Protein AF-A0A9X8VEL7-F1 (afdb_monomer_lite)

pLDDT: mean 80.5, std 17.85, range [37.28, 94.31]

Radius of gyration: 14.19 Å; chains: 1; bounding box: 41×28×35 Å

Secondary structure (DSSP, 8-state):
--GGGG--SS-----TTS-PPPEEEE--SS--HHHHHHHHHHHHHHHHTT--EEE-BSSPPPHHHHHHHHHHTPPPPPB--S--TT--EEE-S----

Foldseek 3Di:
DDPPPPCPLADPQDDPPPPDDAAEFFEDQADDLQGQVVQSNVCSVCVVVVGHYAYEYNDDYDPVNVVVCVVVVHDGGHHDPDDCVVHHYDYDHDDDD

InterPro domains:
  IPR001667 DDH domain [PF01368] (24-94)
  IPR038763 DHH phosphoesterase superfamily [SSF64182] (23-95)

Sequence (97 aa):
MNEISRFTPFPPQPDLTVREMPLYVFGHKNPDSDSICSALVVADWLNHLGKPAVAFRLGELTPETRYILAAAGVQAPPLLKDDLRDRKVWLVDFTDV

Structure (mmCIF, N/CA/C/O backbone):
data_AF-A0A9X8VEL7-F1
#
_entry.id   AF-A0A9X8VEL7-F1
#
loop_
_atom_site.group_PDB
_atom_site.id
_atom_site.type_symbol
_atom_site.label_atom_id
_atom_site.label_alt_id
_atom_site.label_comp_id
_atom_site.label_asym_id
_atom_site.label_entity_id
_atom_site.label_seq_id
_atom_site.pdbx_PDB_ins_code
_atom_site.Cartn_x
_atom_site.Cartn_y
_atom_site.Cartn_z
_atom_site.occupancy
_atom_site.B_iso_or_equiv
_atom_site.auth_seq_id
_atom_site.auth_comp_id
_atom_site.auth_asym_id
_atom_site.auth_atom_id
_atom_site.pdbx_PDB_model_num
ATOM 1 N N . MET A 1 1 ? 22.811 -4.875 24.135 1.00 39.12 1 MET A N 1
ATOM 2 C CA . MET A 1 1 ? 22.914 -4.953 22.664 1.00 39.12 1 MET A CA 1
ATOM 3 C C . MET A 1 1 ? 21.503 -4.978 22.096 1.00 39.12 1 MET A C 1
ATOM 5 O O . MET A 1 1 ? 20.791 -5.942 22.323 1.00 39.12 1 MET A O 1
ATOM 9 N N . ASN A 1 2 ? 21.146 -3.867 21.445 1.00 37.28 2 ASN A N 1
ATOM 10 C CA . ASN A 1 2 ? 20.038 -3.612 20.519 1.00 37.28 2 ASN A CA 1
ATOM 11 C C . ASN A 1 2 ? 18.581 -3.878 20.944 1.00 37.28 2 ASN A C 1
ATOM 13 O O . ASN A 1 2 ? 18.016 -4.936 20.694 1.00 37.28 2 ASN A O 1
ATOM 17 N N . GLU A 1 3 ? 17.938 -2.809 21.429 1.00 43.34 3 GLU A N 1
ATOM 18 C CA . GLU A 1 3 ? 16.482 -2.653 21.604 1.00 43.34 3 GLU A CA 1
ATOM 19 C C . GLU A 1 3 ? 15.679 -2.542 20.285 1.00 43.34 3 GLU A C 1
ATOM 21 O O . GLU A 1 3 ? 14.470 -2.340 20.305 1.00 43.34 3 GLU A O 1
ATOM 26 N N . ILE A 1 4 ? 16.311 -2.724 19.121 1.00 47.84 4 ILE A N 1
ATOM 27 C CA . ILE A 1 4 ? 15.654 -2.667 17.799 1.00 47.84 4 ILE A CA 1
ATOM 28 C C . ILE A 1 4 ? 14.839 -3.926 17.445 1.00 47.84 4 ILE A C 1
ATOM 30 O O . ILE A 1 4 ? 14.238 -3.988 16.380 1.00 47.84 4 ILE A O 1
ATOM 34 N N . SER A 1 5 ? 14.753 -4.921 18.333 1.00 38.31 5 SER A N 1
ATOM 35 C CA . SER A 1 5 ? 13.973 -6.150 18.107 1.00 38.31 5 SER A CA 1
ATOM 36 C C . SER A 1 5 ? 12.489 -6.055 18.488 1.00 38.31 5 SER A C 1
ATOM 38 O O . SER A 1 5 ? 11.769 -7.042 18.353 1.00 38.31 5 SER A O 1
ATOM 40 N N . ARG A 1 6 ? 12.006 -4.895 18.960 1.00 42.97 6 ARG A N 1
ATOM 41 C CA . ARG A 1 6 ? 10.582 -4.682 19.303 1.00 42.97 6 ARG A CA 1
ATOM 42 C C . ARG A 1 6 ? 9.777 -3.938 18.239 1.00 42.97 6 ARG A C 1
ATOM 44 O O . ARG A 1 6 ? 8.578 -3.757 18.420 1.00 42.97 6 ARG A O 1
ATOM 51 N N . PHE A 1 7 ? 10.401 -3.531 17.137 1.00 47.38 7 PHE A N 1
ATOM 52 C CA . PHE A 1 7 ? 9.670 -3.001 15.994 1.00 47.38 7 PHE A CA 1
ATOM 53 C C . PHE A 1 7 ? 9.135 -4.189 15.193 1.00 47.38 7 PHE A C 1
ATOM 55 O O . PHE A 1 7 ? 9.800 -4.703 14.301 1.00 47.38 7 PHE A O 1
ATOM 62 N N . THR A 1 8 ? 7.958 -4.695 15.555 1.00 46.47 8 THR A N 1
ATOM 63 C CA . THR A 1 8 ? 7.156 -5.466 14.603 1.00 46.47 8 THR A CA 1
ATOM 64 C C . THR A 1 8 ? 6.519 -4.430 13.679 1.00 46.47 8 THR A C 1
ATOM 66 O O . THR A 1 8 ? 5.608 -3.741 14.133 1.00 46.47 8 THR A O 1
ATOM 69 N N . PRO A 1 9 ? 6.978 -4.269 12.423 1.00 51.53 9 PRO A N 1
ATOM 70 C CA . PRO A 1 9 ? 6.478 -3.225 11.520 1.00 51.53 9 PRO A CA 1
ATOM 71 C C . PRO A 1 9 ? 5.039 -3.482 11.054 1.00 51.53 9 PRO A C 1
ATOM 73 O O . PRO A 1 9 ? 4.538 -2.791 10.178 1.00 51.53 9 PRO A O 1
ATOM 76 N N . PHE A 1 10 ? 4.410 -4.535 11.572 1.00 50.56 10 PHE A N 1
ATOM 77 C CA . PHE A 1 10 ? 3.076 -4.937 11.207 1.00 50.56 10 PHE A CA 1
ATOM 78 C C . PHE A 1 10 ? 2.390 -5.518 12.450 1.00 50.56 10 PHE A C 1
ATOM 80 O O . PHE A 1 10 ? 2.803 -6.586 12.924 1.00 50.56 10 PHE A O 1
ATOM 87 N N . PRO A 1 11 ? 1.394 -4.830 13.033 1.00 51.47 11 PRO A N 1
ATOM 88 C CA . PRO A 1 11 ? 0.569 -5.422 14.071 1.00 51.47 11 PRO A CA 1
ATOM 89 C C . PRO A 1 11 ? -0.141 -6.669 13.517 1.00 51.47 11 PRO A C 1
ATOM 91 O O . PRO A 1 11 ? -0.339 -6.789 12.304 1.00 51.47 11 PRO A O 1
ATOM 94 N N . PRO A 1 12 ? -0.521 -7.632 14.375 1.00 52.56 12 PRO A N 1
ATOM 95 C CA . PRO A 1 12 ? -1.358 -8.743 13.941 1.00 52.56 12 PRO A CA 1
ATOM 96 C C . PRO A 1 12 ? -2.597 -8.196 13.220 1.00 52.56 12 PRO A C 1
ATOM 98 O O . PRO A 1 12 ? -3.209 -7.234 13.685 1.00 52.56 12 PRO A O 1
ATOM 101 N N . GLN A 1 13 ? -2.920 -8.799 12.068 1.00 54.12 13 GLN A N 1
ATOM 102 C CA . GLN A 1 13 ? -4.106 -8.470 11.271 1.00 54.12 13 GLN A CA 1
ATOM 103 C C . GLN A 1 13 ? -5.315 -8.350 12.214 1.00 54.12 13 GLN A C 1
ATOM 105 O O . GLN A 1 13 ? -5.490 -9.244 13.052 1.00 54.12 13 GLN A O 1
ATOM 110 N N . PRO A 1 14 ? -6.105 -7.263 12.138 1.00 50.94 14 PRO A N 1
ATOM 111 C CA . PRO A 1 14 ? -7.183 -7.035 13.086 1.00 50.94 14 PRO A CA 1
ATOM 112 C C . PRO A 1 14 ? -8.147 -8.222 13.088 1.00 50.94 14 PRO A C 1
ATOM 114 O O . PRO A 1 14 ? -8.462 -8.788 12.040 1.00 50.94 14 PRO A O 1
ATOM 117 N N . ASP A 1 15 ? -8.612 -8.588 14.282 1.00 49.91 15 ASP A N 1
ATOM 118 C CA . ASP A 1 15 ? -9.711 -9.532 14.437 1.00 49.91 15 ASP A CA 1
ATOM 119 C 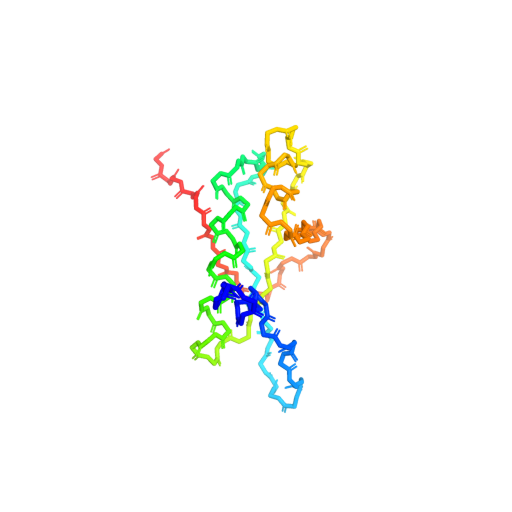C . ASP A 1 15 ? -10.924 -8.988 13.665 1.00 49.91 15 ASP A C 1
ATOM 121 O O . ASP A 1 15 ? -11.440 -7.909 13.962 1.00 49.91 15 ASP A O 1
ATOM 125 N N . LEU A 1 16 ? -11.351 -9.717 12.630 1.00 51.56 16 LEU A N 1
ATOM 126 C CA . LEU A 1 16 ? -12.394 -9.331 11.667 1.00 51.56 16 LEU A CA 1
ATOM 127 C C . LEU A 1 16 ? -13.812 -9.299 12.284 1.00 51.56 16 LEU A C 1
ATOM 129 O O . LEU A 1 16 ? -14.813 -9.342 11.569 1.00 51.56 16 LEU A O 1
ATOM 133 N N . THR A 1 17 ? -13.928 -9.221 13.612 1.00 49.38 17 THR A N 1
ATOM 134 C CA . THR A 1 17 ? -15.194 -9.106 14.349 1.00 49.38 17 THR A CA 1
ATOM 135 C C . THR A 1 17 ? -15.839 -7.719 14.222 1.00 49.38 17 THR A C 1
ATOM 137 O O . THR A 1 17 ? -17.038 -7.575 14.476 1.00 49.38 17 THR A O 1
ATOM 140 N N . VAL A 1 18 ? -15.104 -6.710 13.737 1.00 53.03 18 VAL A N 1
ATOM 141 C CA . VAL A 1 18 ? -15.656 -5.399 13.360 1.00 53.03 18 VAL A CA 1
ATOM 142 C C . VAL A 1 18 ? -16.130 -5.446 11.905 1.00 53.03 18 VAL A C 1
ATOM 144 O O . VAL A 1 18 ? -15.346 -5.638 10.984 1.00 53.03 18 VAL A O 1
ATOM 147 N N . ARG A 1 19 ? -17.435 -5.244 11.686 1.00 53.84 19 ARG A N 1
ATOM 148 C CA . ARG A 1 19 ? -18.141 -5.279 10.384 1.00 53.84 19 ARG A CA 1
ATOM 149 C C . ARG A 1 19 ? -17.727 -4.183 9.378 1.00 53.84 19 ARG A C 1
ATOM 151 O O . ARG A 1 19 ? -18.489 -3.881 8.458 1.00 53.84 19 ARG A O 1
ATOM 158 N N . GLU A 1 20 ? -16.572 -3.553 9.545 1.00 64.38 20 GLU A N 1
ATOM 159 C CA . GLU A 1 20 ? -16.087 -2.514 8.640 1.00 64.38 20 GLU A CA 1
ATOM 160 C C . GLU A 1 20 ? -15.207 -3.126 7.551 1.00 64.38 20 GLU A C 1
ATOM 162 O O . GLU A 1 20 ? -14.227 -3.815 7.826 1.00 64.38 20 GLU A O 1
ATOM 167 N N . MET A 1 21 ? -15.564 -2.877 6.288 1.00 76.81 21 MET A N 1
ATOM 168 C CA . MET A 1 21 ? -14.701 -3.247 5.168 1.00 76.81 21 MET A CA 1
ATOM 169 C C . MET A 1 21 ? -13.381 -2.471 5.264 1.00 76.81 21 MET A C 1
ATOM 171 O O . MET A 1 21 ? -13.430 -1.249 5.453 1.00 76.81 21 MET A O 1
ATOM 175 N N . PRO A 1 22 ? -12.226 -3.139 5.101 1.00 87.06 22 PRO A N 1
ATOM 176 C CA . PRO A 1 22 ? -10.935 -2.482 5.214 1.00 87.06 22 PRO A CA 1
ATOM 177 C C . PRO A 1 22 ? -10.747 -1.427 4.120 1.00 87.06 22 PRO A C 1
ATOM 179 O O . PRO A 1 22 ? -11.256 -1.560 3.005 1.00 87.06 22 PRO A O 1
ATOM 182 N N . LEU A 1 23 ? -10.001 -0.378 4.454 1.00 91.88 23 LEU A N 1
ATOM 183 C CA . LEU A 1 23 ? -9.536 0.645 3.529 1.00 91.88 23 LEU A CA 1
ATOM 184 C C . LEU A 1 23 ? -8.453 0.060 2.624 1.00 91.88 23 LEU A C 1
ATOM 186 O O . LEU A 1 23 ? -7.467 -0.501 3.099 1.00 91.88 23 LEU A O 1
ATOM 190 N N . TYR A 1 24 ? -8.626 0.221 1.320 1.00 93.81 24 TYR A N 1
ATOM 191 C CA . TYR A 1 24 ? -7.644 -0.200 0.327 1.00 93.81 24 TYR A CA 1
ATOM 192 C C . TYR A 1 24 ? -6.673 0.953 0.096 1.00 93.81 24 TYR A C 1
ATOM 194 O O . TYR A 1 24 ? -7.063 1.976 -0.462 1.00 93.81 24 TYR A O 1
ATOM 202 N N . VAL A 1 25 ? -5.427 0.803 0.538 1.00 93.69 25 VAL A N 1
ATOM 203 C CA . VAL A 1 25 ? -4.398 1.846 0.445 1.00 93.69 25 VAL A CA 1
ATOM 204 C C . VAL A 1 25 ? -3.453 1.517 -0.703 1.00 93.69 25 VAL A C 1
ATOM 206 O O . VAL A 1 25 ? -2.831 0.459 -0.691 1.00 93.69 25 VAL A O 1
ATOM 209 N N . PHE A 1 26 ? -3.328 2.388 -1.699 1.00 93.25 26 PHE A N 1
ATOM 210 C CA . PHE A 1 26 ? -2.420 2.163 -2.828 1.00 93.25 26 PHE A CA 1
ATOM 211 C C . PHE A 1 26 ? -2.002 3.472 -3.504 1.00 93.25 26 PHE A C 1
ATOM 213 O O . PHE A 1 26 ? -2.689 4.488 -3.396 1.00 93.25 26 PHE A O 1
ATOM 220 N N . GLY A 1 27 ? -0.854 3.423 -4.184 1.00 90.00 27 GLY A N 1
ATOM 221 C CA . GLY A 1 27 ? -0.305 4.534 -4.963 1.00 90.00 27 GLY A CA 1
ATOM 222 C C . GLY A 1 27 ? -0.712 4.517 -6.437 1.00 90.00 27 GLY A C 1
ATOM 223 O O . GLY A 1 27 ? -1.725 3.923 -6.817 1.00 90.00 27 GLY A O 1
ATOM 224 N N . HIS A 1 28 ? 0.090 5.150 -7.294 1.00 86.06 28 HIS A N 1
ATOM 225 C CA . HIS A 1 28 ? -0.178 5.216 -8.734 1.00 86.06 28 HIS A CA 1
ATOM 226 C C . HIS A 1 28 ? 0.039 3.875 -9.462 1.00 86.06 28 HIS A C 1
ATOM 228 O O . HIS A 1 28 ? 0.543 2.887 -8.921 1.00 86.06 28 HIS A O 1
ATOM 234 N N . LYS A 1 29 ? -0.416 3.810 -10.724 1.00 83.25 29 LYS A N 1
ATOM 235 C CA . LYS A 1 29 ? -0.425 2.575 -11.537 1.00 83.25 29 LYS A CA 1
ATOM 236 C C . LYS A 1 29 ? 0.963 1.994 -11.801 1.00 83.25 29 LYS A C 1
ATOM 238 O O . LYS A 1 29 ? 1.068 0.785 -11.996 1.00 83.25 29 LYS A O 1
ATOM 243 N N . ASN A 1 30 ? 1.992 2.834 -11.861 1.00 83.69 30 ASN A N 1
ATOM 244 C CA . ASN A 1 30 ? 3.364 2.416 -12.125 1.00 83.69 30 ASN A CA 1
ATOM 245 C C . ASN A 1 30 ? 4.199 2.618 -10.857 1.00 83.69 30 ASN A C 1
ATOM 247 O O . ASN A 1 30 ? 5.020 3.531 -10.833 1.00 83.69 30 ASN A O 1
ATOM 251 N N . PRO A 1 31 ? 3.956 1.804 -9.812 1.00 83.00 31 PRO A N 1
ATOM 252 C CA . PRO A 1 31 ? 4.389 2.110 -8.461 1.00 83.00 31 PRO A CA 1
ATOM 253 C C . PRO A 1 31 ? 5.902 2.287 -8.400 1.00 83.00 31 PRO A C 1
ATOM 255 O O . PRO A 1 31 ? 6.668 1.393 -8.772 1.00 83.00 31 PRO A O 1
ATOM 258 N N . ASP A 1 32 ? 6.316 3.439 -7.903 1.00 89.19 32 ASP A N 1
ATOM 259 C CA . ASP A 1 32 ? 7.686 3.717 -7.525 1.00 89.19 32 ASP A CA 1
ATOM 260 C C . ASP A 1 32 ? 7.901 3.383 -6.043 1.00 89.19 32 ASP A C 1
ATOM 262 O O . ASP A 1 32 ? 7.019 2.887 -5.328 1.00 89.19 32 ASP A O 1
ATOM 266 N N . SER A 1 33 ? 9.131 3.599 -5.590 1.00 88.94 33 SER A N 1
ATOM 267 C CA . SER A 1 33 ? 9.511 3.325 -4.211 1.00 88.94 33 SER A CA 1
ATOM 268 C C . SER A 1 33 ? 8.725 4.185 -3.217 1.00 88.94 33 SER A C 1
ATOM 270 O O . SER A 1 33 ? 8.414 3.686 -2.137 1.00 88.94 33 SER A O 1
ATOM 272 N N . ASP A 1 34 ? 8.361 5.421 -3.579 1.00 89.06 34 ASP A N 1
ATOM 273 C CA . ASP A 1 34 ? 7.567 6.294 -2.712 1.00 89.06 34 ASP A CA 1
ATOM 274 C C . ASP A 1 34 ? 6.130 5.780 -2.574 1.00 89.06 34 ASP A C 1
ATOM 276 O O . ASP A 1 34 ? 5.693 5.488 -1.462 1.00 89.06 34 ASP A O 1
ATOM 280 N N . SER A 1 35 ? 5.438 5.507 -3.683 1.00 90.50 35 SER A N 1
ATOM 281 C CA . SER A 1 35 ? 4.093 4.922 -3.680 1.00 90.50 35 SER A CA 1
ATOM 282 C C . SER A 1 35 ? 3.972 3.665 -2.814 1.00 90.50 35 SER A C 1
ATOM 284 O O . SER A 1 35 ? 3.015 3.522 -2.049 1.00 90.50 35 SER A O 1
ATOM 286 N N . ILE A 1 36 ? 4.926 2.733 -2.913 1.00 92.12 36 ILE A N 1
ATOM 287 C CA . ILE A 1 36 ? 4.883 1.476 -2.148 1.00 92.12 36 ILE A CA 1
ATOM 288 C C . ILE A 1 36 ? 5.168 1.704 -0.665 1.00 92.12 36 ILE A C 1
ATOM 290 O O . ILE A 1 36 ? 4.446 1.174 0.184 1.00 92.12 36 ILE A O 1
ATOM 294 N N . CYS A 1 37 ? 6.203 2.478 -0.343 1.00 91.88 37 CYS A N 1
ATOM 295 C CA . CYS A 1 37 ? 6.558 2.775 1.042 1.00 91.88 37 CYS A CA 1
ATOM 296 C C . CYS A 1 37 ? 5.449 3.574 1.732 1.00 91.88 37 CYS A C 1
ATOM 298 O O . CYS A 1 37 ? 5.023 3.215 2.829 1.00 91.88 37 CYS A O 1
ATOM 300 N N . SER A 1 38 ? 4.922 4.593 1.059 1.00 92.62 38 SER A N 1
ATOM 301 C CA . SER A 1 38 ? 3.818 5.412 1.545 1.00 92.62 38 SER A CA 1
ATOM 302 C C . SER A 1 38 ? 2.552 4.582 1.765 1.00 92.62 38 SER A C 1
ATOM 304 O O . SER A 1 38 ? 1.916 4.717 2.809 1.00 92.62 38 SER A O 1
ATOM 306 N N . ALA A 1 39 ? 2.211 3.651 0.864 1.00 93.38 39 ALA A N 1
ATOM 307 C CA . ALA A 1 39 ? 1.048 2.778 1.048 1.00 93.38 39 ALA A CA 1
ATOM 308 C C . ALA A 1 39 ? 1.187 1.869 2.282 1.00 93.38 39 ALA A C 1
ATOM 310 O O . ALA A 1 39 ? 0.228 1.705 3.037 1.00 93.38 39 ALA A O 1
ATOM 311 N N . LEU A 1 40 ? 2.379 1.307 2.508 1.00 93.31 40 LEU A N 1
ATOM 312 C CA . LEU A 1 40 ? 2.676 0.480 3.682 1.00 93.31 40 LEU A CA 1
ATOM 313 C C . LEU A 1 40 ? 2.572 1.282 4.984 1.00 93.31 40 LEU A C 1
ATOM 315 O O . LEU A 1 40 ? 1.884 0.856 5.910 1.00 93.31 40 LEU A O 1
ATOM 319 N N . VAL A 1 41 ? 3.211 2.453 5.036 1.00 93.25 41 VAL A N 1
ATOM 320 C CA . VAL A 1 41 ? 3.218 3.324 6.222 1.00 93.25 41 VAL A CA 1
ATOM 321 C C . VAL A 1 41 ? 1.814 3.829 6.544 1.00 93.25 41 VAL A C 1
ATOM 323 O O . VAL A 1 41 ? 1.405 3.820 7.702 1.00 93.25 41 VAL A O 1
ATOM 326 N N . VAL A 1 42 ? 1.044 4.236 5.533 1.00 93.38 42 VAL A N 1
ATOM 327 C CA . VAL A 1 42 ? -0.330 4.712 5.730 1.00 93.38 42 VAL A CA 1
ATOM 328 C C . VAL A 1 42 ? -1.246 3.584 6.194 1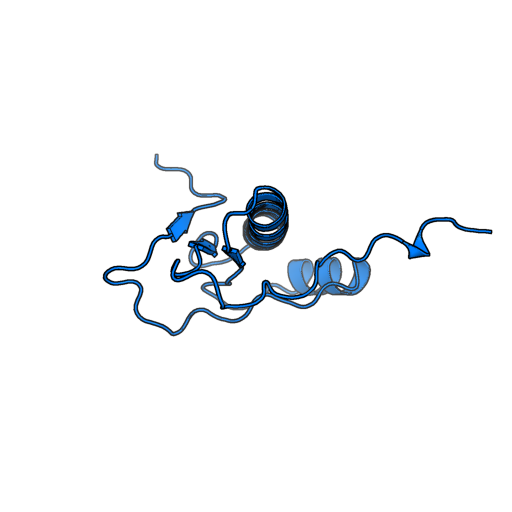.00 93.38 42 VAL A C 1
ATOM 330 O O . VAL A 1 42 ? -2.065 3.811 7.082 1.00 93.38 42 VAL A O 1
ATOM 333 N N . ALA A 1 43 ? -1.113 2.373 5.648 1.00 92.94 43 ALA A N 1
ATOM 334 C CA . ALA A 1 43 ? -1.893 1.234 6.120 1.00 92.94 43 ALA A CA 1
ATOM 335 C C . ALA A 1 43 ? -1.584 0.910 7.590 1.00 92.94 43 ALA A C 1
ATOM 337 O O . ALA A 1 43 ? -2.511 0.727 8.377 1.00 92.94 43 ALA A O 1
ATOM 338 N N . ASP A 1 44 ? -0.309 0.892 7.983 1.00 91.56 44 ASP A N 1
ATOM 339 C CA . ASP A 1 44 ? 0.092 0.677 9.378 1.00 91.56 44 ASP A CA 1
ATOM 340 C C . ASP A 1 44 ? -0.451 1.774 10.309 1.00 91.56 44 ASP A C 1
ATOM 342 O O . ASP A 1 44 ? -1.105 1.489 11.316 1.00 91.56 44 ASP A O 1
ATOM 346 N N . TRP A 1 45 ? -0.297 3.040 9.913 1.00 93.19 45 TRP A N 1
ATOM 347 C CA . TRP A 1 45 ? -0.819 4.183 10.658 1.00 93.19 45 TRP A CA 1
ATOM 348 C C . TRP A 1 45 ? -2.345 4.134 10.825 1.00 93.19 45 TRP A C 1
ATOM 350 O O . TRP A 1 45 ? -2.854 4.346 11.926 1.00 93.19 45 TRP A O 1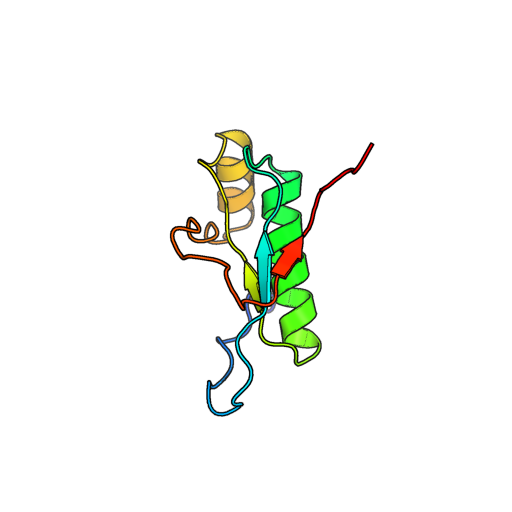
ATOM 360 N N . LEU A 1 46 ? -3.094 3.807 9.767 1.00 90.25 46 LEU A N 1
ATOM 361 C CA . LEU A 1 46 ? -4.552 3.668 9.824 1.00 90.25 46 LEU A CA 1
ATOM 362 C C . LEU A 1 46 ? -4.979 2.534 10.760 1.00 90.25 46 LEU A C 1
ATOM 364 O O . LEU A 1 46 ? -5.889 2.728 11.570 1.00 90.25 46 LEU A O 1
ATOM 368 N N . ASN A 1 47 ? -4.289 1.394 10.710 1.00 90.19 47 ASN A N 1
ATOM 369 C CA . ASN A 1 47 ? -4.543 0.286 11.626 1.00 90.19 47 ASN A CA 1
ATOM 370 C C . ASN A 1 47 ? -4.287 0.696 13.085 1.00 90.19 47 ASN A C 1
ATOM 372 O O . ASN A 1 47 ? -5.090 0.367 13.958 1.00 90.19 47 ASN A O 1
ATOM 376 N N . HIS A 1 48 ? -3.244 1.488 13.351 1.00 88.88 48 HIS A N 1
ATOM 377 C CA . HIS A 1 48 ? -2.979 2.036 14.686 1.00 88.88 48 HIS A CA 1
ATOM 378 C C . HIS A 1 48 ? -4.079 2.999 15.168 1.00 88.88 48 HIS A C 1
ATOM 380 O O . HIS A 1 48 ? -4.357 3.086 16.362 1.00 88.88 48 HIS A O 1
ATOM 386 N N . LEU A 1 49 ? -4.751 3.692 14.245 1.00 89.12 49 LEU A N 1
ATOM 387 C CA . LEU A 1 49 ? -5.906 4.550 14.527 1.00 89.12 49 LEU A CA 1
ATOM 388 C C . LEU A 1 49 ? -7.234 3.784 14.653 1.00 89.12 49 LEU A C 1
ATOM 390 O O . LEU A 1 49 ? -8.289 4.411 14.765 1.00 89.12 49 LEU A O 1
ATOM 394 N N . GLY A 1 50 ? -7.212 2.449 14.610 1.00 87.81 50 GLY A N 1
ATOM 395 C CA . GLY A 1 50 ? -8.417 1.622 14.661 1.00 87.81 50 GLY A CA 1
ATOM 396 C C . GLY A 1 50 ? -9.246 1.661 13.376 1.00 87.81 50 GLY A C 1
ATOM 397 O O . GLY A 1 50 ? -10.433 1.352 13.412 1.00 87.81 50 GLY A O 1
ATOM 398 N N . LYS A 1 51 ? -8.644 2.052 12.244 1.00 89.31 51 LYS A N 1
ATOM 399 C CA . LYS A 1 51 ? -9.258 2.006 10.912 1.00 89.31 51 LYS A CA 1
ATOM 400 C C . LYS A 1 51 ? -8.638 0.848 10.128 1.00 89.31 51 LYS A C 1
ATOM 402 O O . LYS A 1 51 ? -7.517 1.011 9.647 1.00 89.31 51 LYS A O 1
ATOM 407 N N . PRO A 1 52 ? -9.329 -0.297 9.975 1.00 90.69 52 PRO A N 1
ATOM 408 C CA . PRO A 1 52 ? -8.779 -1.442 9.258 1.00 90.69 52 PRO A CA 1
ATOM 409 C C . PRO A 1 52 ? -8.327 -1.033 7.855 1.00 90.69 52 PRO A C 1
ATOM 411 O O . PRO A 1 52 ? -9.123 -0.494 7.085 1.00 90.69 52 PRO A O 1
ATOM 414 N N . ALA A 1 53 ? -7.058 -1.260 7.527 1.00 92.19 53 ALA A N 1
ATOM 415 C CA . ALA A 1 53 ? -6.460 -0.841 6.265 1.00 92.19 53 ALA A CA 1
ATOM 416 C C . ALA A 1 53 ? -5.476 -1.885 5.734 1.00 92.19 53 ALA A C 1
ATOM 418 O O . ALA A 1 53 ? -4.725 -2.502 6.491 1.00 92.19 53 ALA A O 1
ATOM 419 N N . VAL A 1 54 ? -5.466 -2.063 4.415 1.00 92.62 54 VAL A N 1
ATOM 420 C CA . VAL A 1 54 ? -4.588 -3.004 3.716 1.00 92.62 54 VAL A CA 1
ATOM 421 C C . VAL A 1 54 ? -3.890 -2.274 2.575 1.00 92.62 54 VAL A C 1
ATOM 423 O O . VAL A 1 54 ? -4.543 -1.659 1.731 1.00 92.62 54 VAL A O 1
ATOM 426 N N . ALA A 1 55 ? -2.559 -2.348 2.559 1.00 93.88 55 ALA A N 1
ATOM 427 C CA . ALA A 1 55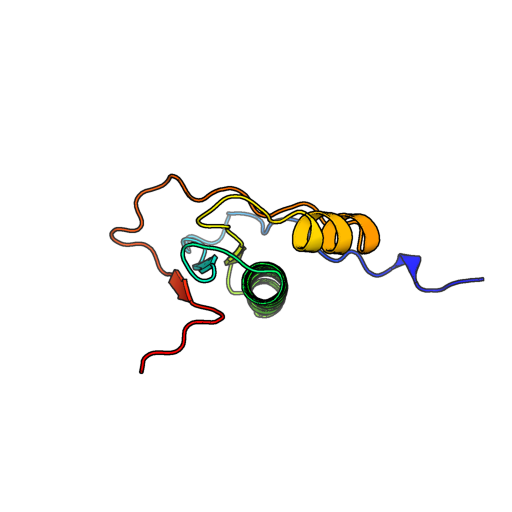 ? -1.744 -1.806 1.482 1.00 93.88 55 ALA A CA 1
ATOM 428 C C . ALA A 1 55 ? -1.780 -2.727 0.257 1.00 93.88 55 ALA A C 1
ATOM 430 O O . ALA A 1 55 ? -1.650 -3.945 0.381 1.00 93.88 55 ALA A O 1
ATOM 431 N N . PHE A 1 56 ? -1.881 -2.141 -0.930 1.00 93.81 56 PHE A N 1
ATOM 432 C CA . PHE A 1 56 ? -1.817 -2.835 -2.207 1.00 93.81 56 PHE A CA 1
ATOM 433 C C . PHE A 1 56 ? -0.869 -2.121 -3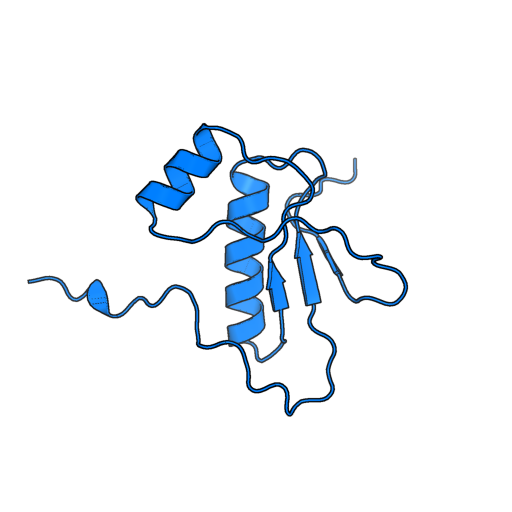.170 1.00 93.81 56 PHE A C 1
ATOM 435 O O . PHE A 1 56 ? -0.664 -0.910 -3.103 1.00 93.81 56 PHE A O 1
ATOM 442 N N . ARG A 1 57 ? -0.326 -2.885 -4.119 1.00 93.06 57 ARG A N 1
ATOM 443 C CA . ARG A 1 57 ? 0.359 -2.349 -5.302 1.00 93.06 57 ARG A CA 1
ATOM 444 C C . ARG A 1 57 ? -0.541 -2.481 -6.526 1.00 93.06 57 ARG A C 1
ATOM 446 O O . ARG A 1 57 ? -1.273 -3.462 -6.640 1.00 93.06 57 ARG A O 1
ATOM 453 N N . LEU A 1 58 ? -0.447 -1.535 -7.458 1.00 90.88 58 LEU A N 1
ATOM 454 C CA . LEU A 1 58 ? -1.188 -1.574 -8.729 1.00 90.88 58 LEU A CA 1
ATOM 455 C C . LEU A 1 58 ? -0.375 -2.139 -9.904 1.00 90.88 58 LEU A C 1
ATOM 457 O O . LEU A 1 58 ? -0.939 -2.447 -10.950 1.00 90.88 58 LEU A O 1
ATOM 461 N N . GLY A 1 59 ? 0.937 -2.295 -9.730 1.00 90.56 59 GLY A N 1
ATOM 462 C CA . GLY A 1 59 ? 1.850 -2.748 -10.774 1.00 90.56 59 GLY A CA 1
ATOM 463 C C . GLY A 1 59 ? 3.004 -3.577 -10.225 1.00 90.56 59 GLY A C 1
ATOM 464 O O . GLY A 1 59 ? 3.036 -3.936 -9.043 1.00 90.56 59 GLY A O 1
ATOM 465 N N . GLU A 1 60 ? 3.941 -3.921 -11.102 1.00 91.25 60 GLU A N 1
ATOM 466 C CA . GLU A 1 60 ? 5.146 -4.660 -10.732 1.00 91.25 60 GLU A CA 1
ATOM 467 C C . GLU A 1 60 ? 6.143 -3.787 -9.975 1.00 91.25 60 GLU A C 1
ATOM 469 O O . GLU A 1 60 ? 6.285 -2.600 -10.242 1.00 91.25 60 GLU A O 1
ATOM 474 N N . LEU A 1 61 ? 6.849 -4.397 -9.023 1.00 89.44 61 LEU A N 1
ATOM 475 C CA . LEU A 1 61 ? 7.846 -3.687 -8.227 1.00 89.44 61 LEU A CA 1
ATOM 476 C C . LEU A 1 61 ? 9.124 -3.488 -9.035 1.00 89.44 61 LEU A C 1
ATOM 478 O O . LEU A 1 61 ? 9.659 -4.454 -9.603 1.00 89.44 61 LEU A O 1
ATOM 482 N N . THR A 1 62 ? 9.652 -2.269 -8.986 1.00 91.25 62 THR A N 1
ATOM 483 C CA . THR A 1 62 ? 10.969 -1.941 -9.532 1.00 91.25 62 THR A CA 1
ATOM 484 C C . THR A 1 62 ? 12.087 -2.652 -8.743 1.00 91.25 62 THR A C 1
ATOM 486 O O . THR A 1 62 ? 11.886 -3.029 -7.580 1.00 91.25 62 THR A O 1
ATOM 489 N N . PRO A 1 63 ? 13.280 -2.861 -9.333 1.00 92.81 63 PRO A N 1
ATOM 490 C CA . PRO A 1 63 ? 14.427 -3.420 -8.613 1.00 92.81 63 PRO A CA 1
ATOM 491 C C . PRO A 1 63 ? 14.821 -2.604 -7.375 1.00 92.81 63 PRO A C 1
ATOM 493 O O . PRO A 1 63 ? 15.168 -3.186 -6.350 1.00 92.81 63 PRO A O 1
ATOM 496 N N . GLU A 1 64 ? 14.715 -1.275 -7.455 1.00 92.00 64 GLU A N 1
ATOM 497 C CA . GLU A 1 64 ? 14.977 -0.363 -6.340 1.00 92.00 64 GLU A CA 1
ATOM 498 C C . GLU A 1 64 ? 14.006 -0.617 -5.184 1.00 92.00 64 GLU A C 1
ATOM 500 O O . GLU A 1 64 ? 14.429 -0.867 -4.056 1.00 92.00 64 GLU A O 1
ATOM 505 N N . THR A 1 65 ? 12.704 -0.662 -5.469 1.00 92.19 65 THR A N 1
ATOM 506 C CA . THR A 1 65 ? 11.688 -0.914 -4.444 1.00 92.19 65 THR A CA 1
ATOM 507 C C . THR A 1 65 ? 11.867 -2.292 -3.806 1.00 92.19 65 THR A C 1
ATOM 509 O O . THR A 1 65 ? 11.748 -2.435 -2.591 1.00 92.19 65 THR A O 1
ATOM 512 N N . ARG A 1 66 ? 12.217 -3.323 -4.591 1.00 92.75 66 ARG A N 1
ATOM 513 C CA . ARG A 1 66 ? 12.523 -4.664 -4.053 1.00 92.75 66 ARG A CA 1
ATOM 514 C C . ARG A 1 66 ? 13.733 -4.641 -3.123 1.00 92.75 66 ARG A C 1
ATOM 516 O O . ARG A 1 66 ? 13.694 -5.294 -2.084 1.00 92.75 66 ARG A O 1
ATOM 523 N N . TYR A 1 67 ? 14.781 -3.901 -3.485 1.00 94.31 67 TYR A N 1
ATOM 524 C CA . TYR A 1 67 ? 15.964 -3.740 -2.645 1.00 94.31 67 TYR A CA 1
ATOM 525 C C . TYR A 1 67 ? 15.618 -3.053 -1.320 1.00 94.31 67 TYR A C 1
ATOM 527 O O . TYR A 1 67 ? 16.002 -3.549 -0.264 1.00 94.31 67 TYR A O 1
ATOM 535 N N . ILE A 1 68 ? 14.834 -1.971 -1.361 1.00 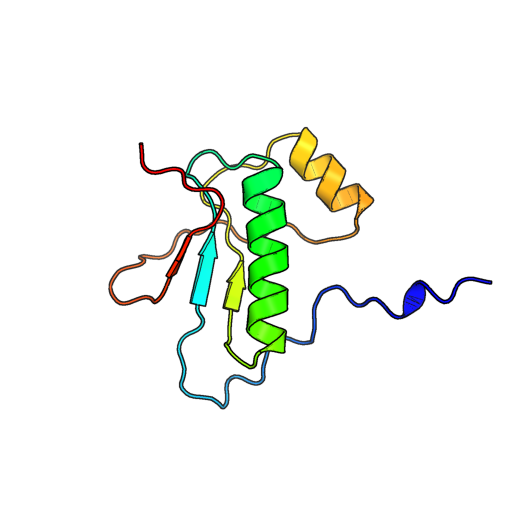93.12 68 ILE A N 1
ATOM 536 C CA . ILE A 1 68 ? 14.384 -1.241 -0.166 1.00 93.12 68 ILE A CA 1
ATOM 537 C C . ILE A 1 68 ? 13.569 -2.152 0.759 1.00 93.12 68 ILE A C 1
ATOM 539 O O . ILE A 1 68 ? 13.863 -2.236 1.949 1.00 93.12 68 ILE A O 1
ATOM 543 N N . LEU A 1 69 ? 12.589 -2.882 0.218 1.00 92.19 69 LEU A N 1
ATOM 544 C CA . LEU A 1 69 ? 11.760 -3.807 0.997 1.00 92.19 69 LEU A CA 1
ATOM 545 C C . LEU A 1 69 ? 12.590 -4.930 1.632 1.00 92.19 69 LEU A C 1
ATOM 547 O O . LEU A 1 69 ? 12.400 -5.250 2.805 1.00 92.19 69 LEU A O 1
ATOM 551 N N . ALA A 1 70 ? 13.541 -5.495 0.883 1.00 92.69 70 ALA A N 1
ATOM 552 C CA . ALA A 1 70 ? 14.445 -6.523 1.390 1.00 92.69 70 ALA A CA 1
ATOM 553 C C . ALA A 1 70 ? 15.365 -5.985 2.496 1.00 92.69 70 ALA A C 1
ATOM 555 O O . ALA A 1 70 ? 15.526 -6.640 3.524 1.00 92.69 70 ALA A O 1
ATOM 556 N N . ALA A 1 71 ? 15.922 -4.783 2.318 1.00 92.56 71 ALA A N 1
ATOM 557 C CA . ALA A 1 71 ? 16.752 -4.120 3.320 1.00 92.56 71 ALA A CA 1
ATOM 558 C C . ALA A 1 71 ? 15.963 -3.792 4.599 1.00 92.56 71 ALA A C 1
ATOM 560 O O . ALA A 1 71 ? 16.506 -3.892 5.697 1.00 92.56 71 ALA A O 1
ATOM 561 N N . ALA A 1 72 ? 14.680 -3.449 4.464 1.00 89.44 72 ALA A N 1
ATOM 562 C CA . ALA A 1 72 ? 13.775 -3.193 5.581 1.00 89.44 72 ALA A CA 1
ATOM 563 C C . ALA A 1 72 ? 13.204 -4.474 6.226 1.00 89.44 72 ALA A C 1
ATOM 565 O O . ALA A 1 72 ? 12.596 -4.398 7.290 1.00 89.44 72 ALA A O 1
ATOM 566 N N . GLY A 1 73 ? 13.365 -5.647 5.599 1.00 91.31 73 GLY A N 1
ATOM 567 C CA . GLY A 1 73 ? 12.758 -6.902 6.059 1.00 91.31 73 GLY A CA 1
ATOM 568 C C . GLY A 1 73 ? 11.227 -6.924 5.961 1.00 91.31 73 GLY A C 1
ATOM 569 O O . GLY A 1 73 ? 10.575 -7.677 6.684 1.00 91.31 73 GLY A O 1
ATOM 570 N N . VAL A 1 74 ? 10.644 -6.098 5.087 1.00 89.50 74 VAL A N 1
ATOM 571 C CA . VAL A 1 74 ? 9.191 -5.935 4.929 1.00 89.50 74 VAL A CA 1
ATOM 572 C C . VAL A 1 74 ? 8.705 -6.713 3.709 1.00 89.50 74 VAL A C 1
ATOM 574 O O . VAL A 1 74 ? 9.336 -6.716 2.652 1.00 89.50 74 VAL A O 1
ATOM 577 N N . GLN A 1 75 ? 7.560 -7.385 3.843 1.00 89.81 75 GLN A N 1
ATOM 578 C CA . GLN A 1 75 ? 6.938 -8.077 2.717 1.00 89.81 75 GLN A CA 1
ATOM 579 C C . GLN A 1 75 ? 6.307 -7.082 1.746 1.00 89.81 75 GLN A C 1
ATOM 581 O O . GLN A 1 75 ? 5.695 -6.092 2.142 1.00 89.81 75 GLN A O 1
ATOM 586 N N . ALA A 1 76 ? 6.430 -7.372 0.453 1.00 89.06 76 ALA A N 1
ATOM 587 C CA . ALA A 1 76 ? 5.800 -6.559 -0.570 1.00 89.06 76 ALA A CA 1
ATOM 588 C C . ALA A 1 76 ? 4.264 -6.591 -0.464 1.00 89.06 76 ALA A C 1
ATOM 590 O O . ALA A 1 76 ? 3.701 -7.673 -0.266 1.00 89.06 76 ALA A O 1
ATOM 591 N N . PRO A 1 77 ? 3.578 -5.454 -0.700 1.00 91.88 77 PRO A N 1
ATOM 592 C CA . PRO A 1 77 ? 2.126 -5.431 -0.792 1.00 91.88 77 PRO A CA 1
ATOM 593 C C . PRO A 1 77 ? 1.587 -6.380 -1.878 1.00 91.88 77 PRO A C 1
ATOM 595 O O . PRO A 1 77 ? 2.205 -6.525 -2.947 1.00 91.88 77 PRO A O 1
ATOM 598 N N . PRO A 1 78 ? 0.416 -7.002 -1.656 1.00 92.69 78 PRO A N 1
ATOM 599 C CA . PRO A 1 78 ? -0.268 -7.784 -2.678 1.00 92.69 78 PRO A CA 1
ATOM 600 C C . PRO A 1 78 ? -0.640 -6.925 -3.894 1.00 92.69 78 PRO A C 1
ATOM 602 O O . PRO A 1 78 ? -0.966 -5.743 -3.776 1.00 92.69 78 PRO A O 1
ATOM 605 N N . LEU A 1 79 ? -0.604 -7.540 -5.081 1.00 92.31 79 LEU A N 1
ATOM 606 C CA . LEU A 1 79 ? -1.110 -6.916 -6.305 1.00 92.31 79 LEU A CA 1
ATOM 607 C C . LEU A 1 79 ? -2.632 -6.819 -6.224 1.00 92.31 79 LEU A C 1
ATOM 609 O O . LEU A 1 79 ? -3.299 -7.845 -6.073 1.00 92.31 79 LEU A O 1
ATOM 613 N N . LEU A 1 80 ? -3.170 -5.612 -6.372 1.00 91.25 80 LEU A N 1
ATOM 614 C CA . LEU A 1 80 ? -4.607 -5.403 -6.444 1.00 91.25 80 LEU A CA 1
ATOM 615 C C . LEU A 1 80 ? -5.143 -5.971 -7.763 1.00 91.25 80 LEU A C 1
ATOM 617 O O . LEU A 1 80 ? -4.845 -5.460 -8.841 1.00 91.25 80 LEU A O 1
ATOM 621 N N . LYS A 1 81 ? -5.930 -7.041 -7.666 1.00 87.62 81 LYS A N 1
ATOM 622 C CA . LYS A 1 81 ? -6.661 -7.636 -8.798 1.00 87.62 81 LYS A CA 1
ATOM 623 C C . LYS A 1 81 ? -8.174 -7.490 -8.664 1.00 87.62 81 LYS A C 1
ATOM 625 O O . LYS A 1 81 ? -8.896 -7.770 -9.616 1.00 87.62 81 LYS A O 1
ATOM 630 N N . ASP A 1 82 ? -8.626 -7.092 -7.480 1.00 84.12 82 ASP A N 1
ATOM 631 C CA . ASP A 1 82 ? -10.035 -7.003 -7.146 1.00 84.12 82 ASP A CA 1
ATOM 632 C C . ASP A 1 82 ? -10.661 -5.736 -7.723 1.00 84.12 82 ASP A C 1
ATOM 634 O O . ASP A 1 82 ? -10.010 -4.703 -7.895 1.00 84.12 82 ASP A O 1
ATOM 638 N N . ASP A 1 83 ? -11.960 -5.824 -7.981 1.00 86.12 83 ASP A N 1
ATOM 639 C CA . ASP A 1 83 ? -12.766 -4.671 -8.337 1.00 86.12 83 ASP A CA 1
ATOM 640 C C . ASP A 1 83 ? -12.949 -3.744 -7.126 1.00 86.12 83 ASP A C 1
ATOM 642 O O . ASP A 1 83 ? -13.304 -4.182 -6.027 1.00 86.12 83 ASP A O 1
ATOM 646 N N . LEU A 1 84 ? -12.708 -2.452 -7.344 1.00 87.31 84 LEU A N 1
ATOM 647 C CA . LEU A 1 84 ? -12.801 -1.407 -6.329 1.00 87.31 84 LEU A CA 1
ATOM 648 C C . LEU A 1 84 ? -14.197 -0.778 -6.221 1.00 87.31 84 LEU A C 1
ATOM 650 O O . LEU A 1 84 ? -14.397 0.090 -5.369 1.00 87.31 84 LEU A O 1
ATOM 654 N N . ARG A 1 85 ? -15.170 -1.181 -7.052 1.00 87.50 85 ARG A N 1
ATOM 655 C CA . ARG A 1 85 ? -16.559 -0.708 -6.934 1.00 87.50 85 ARG A CA 1
ATOM 656 C C . ARG A 1 85 ? -17.083 -0.932 -5.511 1.00 87.50 85 ARG A C 1
ATOM 658 O O . ARG A 1 85 ? -16.925 -2.009 -4.942 1.00 87.50 85 ARG A O 1
ATOM 665 N N . ASP A 1 86 ? -17.659 0.122 -4.935 1.00 85.62 86 ASP A N 1
ATOM 666 C CA . ASP A 1 86 ? -18.188 0.167 -3.562 1.00 85.62 86 ASP A CA 1
ATOM 667 C C . ASP A 1 86 ? -17.155 -0.103 -2.445 1.00 85.62 86 ASP A C 1
ATOM 669 O O . ASP A 1 86 ? -17.516 -0.344 -1.288 1.00 85.62 86 ASP A O 1
ATOM 673 N N . ARG A 1 87 ? -15.851 -0.030 -2.752 1.00 86.88 87 ARG A N 1
ATOM 674 C CA . ARG A 1 87 ? -14.767 -0.111 -1.764 1.00 86.88 87 ARG A CA 1
ATOM 675 C C . ARG A 1 87 ? -14.322 1.279 -1.332 1.00 86.88 87 ARG A C 1
ATOM 677 O O . ARG A 1 87 ? -14.261 2.217 -2.122 1.00 86.88 87 ARG A O 1
ATOM 684 N N . LYS A 1 88 ? -13.959 1.401 -0.057 1.00 91.38 88 LYS A N 1
ATOM 685 C CA . LYS A 1 88 ? -13.297 2.601 0.451 1.00 91.38 88 LYS A CA 1
ATOM 686 C C . LYS A 1 88 ? -11.807 2.510 0.135 1.00 91.38 88 LYS A C 1
ATOM 688 O O . LYS A 1 88 ? -11.157 1.534 0.510 1.00 91.38 88 LYS A O 1
ATOM 693 N N . VAL A 1 89 ? -11.285 3.528 -0.537 1.00 92.25 89 VAL A N 1
ATOM 694 C CA . VAL A 1 89 ? -9.884 3.594 -0.965 1.00 92.25 89 VAL A CA 1
ATOM 695 C C . VAL A 1 89 ? -9.171 4.770 -0.309 1.00 92.25 89 VAL A C 1
ATOM 697 O O . VAL A 1 89 ? -9.793 5.782 0.016 1.00 92.25 89 VAL A O 1
ATOM 700 N N . TRP A 1 90 ? -7.864 4.632 -0.132 1.00 91.88 90 TRP A N 1
ATOM 701 C CA . TRP A 1 90 ? -6.958 5.693 0.274 1.00 91.88 90 TRP A CA 1
ATOM 702 C C . TRP A 1 90 ? -5.842 5.787 -0.762 1.00 91.88 90 TRP A C 1
ATOM 704 O O . TRP A 1 90 ? -5.040 4.865 -0.906 1.00 91.88 90 TRP A O 1
ATOM 714 N N . LEU A 1 91 ? -5.806 6.901 -1.487 1.00 91.75 91 LEU A N 1
ATOM 715 C CA . LEU A 1 91 ? -4.781 7.156 -2.490 1.00 91.75 91 LEU A CA 1
ATOM 716 C C . LEU A 1 91 ? -3.582 7.828 -1.827 1.00 91.75 91 LEU A C 1
ATOM 718 O O . LEU A 1 91 ? -3.736 8.795 -1.080 1.00 91.75 91 LEU A O 1
ATOM 722 N N . VAL A 1 92 ? -2.398 7.294 -2.092 1.00 89.88 92 VAL A N 1
ATOM 723 C CA . VAL A 1 92 ? -1.118 7.910 -1.729 1.00 89.88 92 VAL A CA 1
ATOM 724 C C . VAL A 1 92 ? -0.371 8.292 -2.997 1.00 89.88 92 VAL A C 1
ATOM 726 O O . VAL A 1 92 ? -0.645 7.724 -4.050 1.00 89.88 92 VAL A O 1
ATOM 729 N N . ASP A 1 93 ? 0.559 9.244 -2.893 1.00 84.88 93 ASP A N 1
ATOM 730 C CA . ASP A 1 93 ? 1.460 9.601 -3.997 1.00 84.88 93 ASP A CA 1
ATOM 731 C C . ASP A 1 93 ? 0.717 9.868 -5.326 1.00 84.88 93 ASP A C 1
ATOM 733 O O . ASP A 1 93 ? 1.051 9.384 -6.404 1.00 84.88 93 ASP A O 1
ATOM 737 N N . PHE A 1 94 ? -0.389 10.606 -5.231 1.00 77.25 94 PHE A N 1
ATOM 738 C CA . PHE A 1 94 ? -1.149 11.052 -6.387 1.00 77.25 94 PHE A CA 1
ATOM 739 C C . PHE A 1 94 ? -1.099 12.570 -6.420 1.00 77.25 94 PHE A C 1
ATOM 741 O O . PHE A 1 94 ? -1.528 13.233 -5.476 1.00 77.25 94 PHE A O 1
ATOM 748 N N . THR A 1 95 ? -0.555 13.114 -7.501 1.00 62.97 95 THR A N 1
ATOM 749 C CA . THR A 1 95 ? -0.624 14.547 -7.761 1.00 62.97 95 THR A CA 1
ATOM 750 C C . THR A 1 95 ? -1.643 14.750 -8.870 1.00 62.97 95 THR A C 1
ATOM 752 O O . THR A 1 95 ? -1.363 14.446 -10.026 1.00 62.97 95 THR A O 1
ATOM 755 N N . ASP A 1 96 ? -2.824 15.247 -8.512 1.00 56.94 96 ASP A N 1
ATOM 756 C CA . ASP A 1 96 ? -3.721 15.866 -9.483 1.00 56.94 96 ASP A CA 1
ATOM 757 C C . ASP A 1 96 ? -3.144 17.241 -9.851 1.00 56.94 96 ASP A C 1
ATOM 759 O O . ASP A 1 96 ? -3.352 18.224 -9.133 1.00 56.94 96 ASP A O 1
ATOM 763 N N . VAL A 1 97 ? -2.403 17.303 -10.960 1.00 42.97 97 VAL A N 1
ATOM 764 C CA . VAL A 1 97 ? -2.337 18.515 -11.793 1.00 42.97 97 VAL A CA 1
ATOM 765 C C . VAL A 1 97 ? -2.706 18.158 -13.221 1.00 42.97 97 VAL A C 1
ATOM 767 O O . VAL A 1 97 ? -2.108 17.197 -13.754 1.00 42.97 97 VAL A O 1
#

Organism: Serratia marcescens (NCBI:txid615)